Protein AF-A0A8S3JKX5-F1 (afdb_monomer_lite)

Radius of gyration: 21.01 Å; chains: 1; bounding box: 56×34×58 Å

Structure (mmCIF, N/CA/C/O backbone):
data_AF-A0A8S3JKX5-F1
#
_entry.id   AF-A0A8S3JKX5-F1
#
loop_
_atom_site.group_PDB
_atom_site.id
_atom_site.type_symbol
_atom_site.label_atom_id
_atom_site.label_alt_id
_atom_site.label_comp_id
_atom_site.label_asym_id
_atom_site.label_entity_id
_atom_site.label_seq_id
_atom_site.pdbx_PDB_ins_code
_atom_site.Cartn_x
_atom_site.Cartn_y
_atom_site.Cartn_z
_atom_site.occupancy
_atom_site.B_iso_or_equiv
_atom_site.auth_seq_id
_atom_site.auth_comp_id
_atom_site.auth_asym_id
_atom_site.auth_atom_id
_atom_site.pdbx_PDB_model_num
ATOM 1 N N . HIS A 1 1 ? 0.754 14.918 -1.006 1.00 37.03 1 HIS A N 1
ATOM 2 C CA . HIS A 1 1 ? -0.416 15.800 -0.758 1.00 37.03 1 HIS A CA 1
ATOM 3 C C . HIS A 1 1 ? -1.094 16.346 -2.018 1.00 37.03 1 HIS A C 1
ATOM 5 O O . HIS A 1 1 ? -2.309 16.231 -2.090 1.00 37.03 1 HIS A O 1
ATOM 11 N N . ARG A 1 2 ? -0.387 16.907 -3.019 1.00 37.69 2 ARG A N 1
ATOM 12 C CA . ARG A 1 2 ? -1.039 17.414 -4.254 1.00 37.69 2 ARG A CA 1
ATOM 13 C C . ARG A 1 2 ? -1.693 16.311 -5.107 1.00 37.69 2 ARG A C 1
ATOM 15 O O . ARG A 1 2 ? -2.721 16.553 -5.726 1.00 37.69 2 ARG A O 1
ATOM 22 N N . ASN A 1 3 ? -1.168 15.087 -5.035 1.00 49.09 3 ASN A N 1
ATOM 23 C CA . ASN A 1 3 ? -1.649 13.962 -5.842 1.00 49.09 3 ASN A CA 1
ATOM 24 C C . ASN A 1 3 ? -2.946 13.343 -5.279 1.00 49.09 3 ASN A C 1
ATOM 26 O O . ASN A 1 3 ? -3.828 13.020 -6.059 1.00 49.09 3 ASN A O 1
ATOM 30 N N . ALA A 1 4 ? -3.147 13.308 -3.950 1.00 45.12 4 ALA A N 1
ATOM 31 C CA . ALA A 1 4 ? -4.405 12.889 -3.290 1.00 45.12 4 ALA A CA 1
ATOM 32 C C . ALA A 1 4 ? -5.627 13.752 -3.674 1.00 45.12 4 ALA A C 1
ATOM 34 O O . ALA A 1 4 ? -6.747 13.254 -3.760 1.00 45.12 4 ALA A O 1
ATOM 35 N N . LEU A 1 5 ? -5.401 15.041 -3.945 1.00 41.78 5 LEU A N 1
ATOM 36 C CA . LEU A 1 5 ? -6.423 15.955 -4.463 1.00 41.78 5 LEU A CA 1
ATOM 37 C C . LEU A 1 5 ? -6.731 15.691 -5.944 1.00 41.78 5 LEU A C 1
ATOM 39 O O . LEU A 1 5 ? -7.897 15.723 -6.337 1.00 41.78 5 LEU A O 1
ATOM 43 N N . LEU A 1 6 ? -5.706 15.384 -6.748 1.00 52.09 6 LEU A N 1
ATOM 44 C CA . LEU A 1 6 ? -5.871 14.987 -8.149 1.00 52.09 6 LEU A CA 1
ATOM 45 C C . LEU A 1 6 ? -6.654 13.670 -8.257 1.00 52.09 6 LEU A C 1
ATOM 47 O O . LEU A 1 6 ? -7.572 13.584 -9.066 1.00 52.09 6 LEU A O 1
ATOM 51 N N . PHE A 1 7 ? -6.351 12.708 -7.381 1.00 52.75 7 PHE A N 1
ATOM 52 C CA . PHE A 1 7 ? -7.113 11.478 -7.188 1.00 52.75 7 PHE A CA 1
ATOM 53 C C . PHE A 1 7 ? -8.595 11.782 -6.964 1.00 52.75 7 PHE A C 1
ATOM 55 O O . PHE A 1 7 ? -9.420 11.419 -7.795 1.00 52.75 7 PHE A O 1
ATOM 62 N N . SER A 1 8 ? -8.948 12.523 -5.906 1.00 45.88 8 SER A N 1
ATOM 63 C CA . SER A 1 8 ? -10.359 12.837 -5.631 1.00 45.88 8 SER A CA 1
ATOM 64 C C . SER A 1 8 ? -11.049 13.594 -6.771 1.00 45.88 8 SER A C 1
ATOM 66 O O . SER A 1 8 ? -12.241 13.407 -6.989 1.00 45.88 8 SER A O 1
ATOM 68 N N . TYR A 1 9 ? -10.312 14.434 -7.504 1.00 47.56 9 TYR A N 1
ATOM 69 C CA . TYR A 1 9 ? -10.848 15.248 -8.594 1.00 47.56 9 TYR A CA 1
ATOM 70 C C . TYR A 1 9 ? -11.121 14.435 -9.867 1.00 47.56 9 TYR A C 1
ATOM 72 O O . TYR A 1 9 ? -12.201 14.550 -10.444 1.00 47.56 9 TYR A O 1
ATOM 80 N N . LEU A 1 10 ? -10.173 13.593 -10.295 1.00 52.59 10 LEU A N 1
ATOM 81 C CA . LEU A 1 10 ? -10.354 12.712 -11.452 1.00 52.59 10 LEU A CA 1
ATOM 82 C C . LEU A 1 10 ? -11.446 11.668 -11.181 1.00 52.59 10 LEU A C 1
ATOM 84 O O . LEU A 1 10 ? -12.287 11.430 -12.045 1.00 52.59 10 LEU A O 1
ATOM 88 N N . PHE A 1 11 ? -11.507 11.132 -9.957 1.00 52.38 11 PHE A N 1
ATOM 89 C CA . PHE A 1 11 ? -12.530 10.168 -9.538 1.00 52.38 11 PHE A CA 1
ATOM 90 C C . PHE A 1 11 ? -13.955 10.737 -9.480 1.00 52.38 11 PHE A C 1
ATOM 92 O O . PHE A 1 11 ? -14.909 9.974 -9.561 1.00 52.38 11 PHE A O 1
ATOM 99 N N . GLN A 1 12 ? -14.129 12.055 -9.345 1.00 52.53 12 GLN A N 1
ATOM 100 C CA . GLN A 1 12 ? -15.457 12.687 -9.354 1.00 52.53 12 GLN A CA 1
ATOM 101 C C . GLN A 1 12 ? -15.953 13.051 -10.759 1.00 52.53 12 GLN A C 1
ATOM 103 O O . GLN A 1 12 ? -17.133 13.367 -10.912 1.00 52.53 12 GLN A O 1
ATOM 108 N N . ARG A 1 13 ? -15.072 13.073 -11.770 1.00 53.31 13 ARG A N 1
ATOM 109 C CA . ARG A 1 13 ? -15.387 13.612 -13.105 1.00 53.31 13 ARG A CA 1
ATOM 110 C C . ARG A 1 13 ? -15.431 12.597 -14.244 1.00 53.31 13 ARG A C 1
ATOM 112 O O . ARG A 1 13 ? -15.967 12.954 -15.289 1.00 53.31 13 ARG A O 1
ATOM 119 N N . LEU A 1 14 ? -14.873 11.398 -14.084 1.00 54.75 14 LEU A N 1
ATOM 120 C CA . LEU A 1 14 ? -14.872 10.374 -15.137 1.00 54.75 14 LEU A CA 1
ATOM 121 C C . LEU A 1 14 ? -16.186 9.578 -15.152 1.00 54.75 14 LEU A C 1
ATOM 123 O O . LEU A 1 14 ? -16.813 9.384 -14.113 1.00 54.75 14 LEU A O 1
ATOM 127 N N . PHE A 1 15 ? -16.612 9.152 -16.343 1.00 54.75 15 PHE A N 1
ATOM 128 C CA . PHE A 1 15 ? -17.795 8.307 -16.521 1.00 54.75 15 PHE A CA 1
ATOM 129 C C . PHE A 1 15 ? -17.498 6.850 -16.136 1.00 54.75 15 PHE A C 1
ATOM 131 O O . PHE A 1 15 ? -16.379 6.385 -16.323 1.00 54.75 15 PHE A O 1
ATOM 138 N N . ASP A 1 16 ? -18.518 6.106 -15.694 1.00 52.75 16 ASP A N 1
ATOM 139 C CA . ASP A 1 16 ? -18.412 4.744 -15.130 1.00 52.75 16 ASP A CA 1
ATOM 140 C C . ASP A 1 16 ? -17.693 3.709 -16.022 1.00 52.75 16 ASP A C 1
ATOM 142 O O . ASP A 1 16 ? -17.193 2.701 -15.534 1.00 52.75 16 ASP A O 1
ATOM 146 N N . PHE A 1 17 ? -17.629 3.937 -17.338 1.00 54.84 17 PHE A N 1
ATOM 147 C CA . PHE A 1 17 ? -16.940 3.066 -18.303 1.00 54.84 17 PHE A CA 1
ATOM 148 C C . PHE A 1 17 ? -15.496 3.503 -18.618 1.00 54.84 17 PHE A C 1
ATOM 150 O O . PHE A 1 17 ? -14.743 2.741 -19.220 1.00 54.84 17 PHE A O 1
ATOM 157 N N . GLU A 1 18 ? -15.111 4.712 -18.208 1.00 57.69 18 GLU A N 1
ATOM 158 C CA . GLU A 1 18 ? -13.755 5.280 -18.279 1.00 57.69 18 GLU A CA 1
ATOM 159 C C . GLU A 1 18 ? -13.071 5.269 -16.903 1.00 57.69 18 GLU A C 1
ATOM 161 O O . GLU A 1 18 ? -11.995 5.847 -16.730 1.00 57.69 18 GLU A O 1
ATOM 166 N N . GLU A 1 19 ? -13.698 4.629 -15.909 1.00 56.97 19 GLU A N 1
ATOM 167 C CA . GLU A 1 19 ? -13.198 4.601 -14.544 1.00 56.97 19 GLU A CA 1
ATOM 168 C C . GLU A 1 19 ? -11.824 3.913 -14.486 1.00 56.97 19 GLU A C 1
ATOM 170 O O . GLU A 1 19 ? -11.674 2.746 -14.871 1.00 56.97 19 GLU A O 1
ATOM 175 N N . PRO A 1 20 ? -10.793 4.616 -13.991 1.00 57.12 20 PRO A N 1
ATOM 176 C CA . PRO A 1 20 ? -9.464 4.056 -13.870 1.00 57.12 20 PRO A CA 1
ATOM 177 C C . PRO A 1 20 ? -9.488 3.007 -12.753 1.00 57.12 20 PRO A C 1
ATOM 179 O O . PRO A 1 20 ? -9.562 3.349 -11.577 1.00 57.12 20 PRO A O 1
ATOM 182 N N . GLY A 1 21 ? -9.474 1.723 -13.125 1.00 68.31 21 GLY A N 1
ATOM 183 C CA . GLY A 1 21 ? -9.511 0.594 -12.189 1.00 68.31 21 GLY A CA 1
ATOM 184 C C . GLY A 1 21 ? -8.265 0.478 -11.294 1.00 68.31 21 GLY A C 1
ATOM 185 O O . GLY A 1 21 ? -7.463 1.402 -11.168 1.00 68.31 21 GLY A O 1
ATOM 186 N N . LEU A 1 22 ? -8.048 -0.701 -10.689 1.00 72.44 22 LEU A N 1
ATOM 187 C CA . LEU A 1 22 ? -6.926 -0.949 -9.756 1.00 72.44 22 LEU A CA 1
ATOM 188 C C . LEU A 1 22 ? -5.544 -0.603 -10.346 1.00 72.44 22 LEU A C 1
ATOM 190 O O . LEU A 1 22 ? -4.643 -0.214 -9.607 1.00 72.44 22 LEU A O 1
ATOM 194 N N . THR A 1 23 ? -5.397 -0.661 -11.672 1.00 78.25 23 THR A N 1
ATOM 195 C CA . THR A 1 23 ? -4.198 -0.242 -12.415 1.00 78.25 23 THR A CA 1
ATOM 196 C C . THR A 1 23 ? -3.765 1.191 -12.112 1.00 78.25 23 THR A C 1
ATOM 198 O O . THR A 1 23 ? -2.583 1.504 -12.180 1.00 78.25 23 THR A O 1
ATOM 201 N N . TYR A 1 24 ? -4.684 2.080 -11.748 1.00 75.62 24 TYR A N 1
ATOM 202 C CA . TYR A 1 24 ? -4.339 3.466 -11.454 1.00 75.62 24 TYR A CA 1
ATOM 203 C C . TYR A 1 24 ? -3.626 3.642 -10.114 1.00 75.62 24 TYR A C 1
ATOM 205 O O . TYR A 1 24 ? -2.765 4.508 -9.985 1.00 75.62 24 TYR A O 1
ATOM 213 N N . ILE A 1 25 ? -3.933 2.780 -9.138 1.00 78.44 25 ILE A N 1
ATOM 214 C CA . ILE A 1 25 ? -3.189 2.716 -7.875 1.00 78.44 25 ILE A CA 1
ATOM 215 C C . ILE A 1 25 ? -1.732 2.335 -8.167 1.00 78.44 25 ILE A C 1
ATOM 217 O O . ILE A 1 25 ? -0.827 2.900 -7.562 1.00 78.44 25 ILE A O 1
ATOM 221 N N . LEU A 1 26 ? -1.519 1.446 -9.145 1.00 80.69 26 LEU A N 1
ATOM 222 C CA . LEU A 1 26 ? -0.185 1.037 -9.576 1.00 80.69 26 LEU A CA 1
ATOM 223 C C . LEU A 1 26 ? 0.561 2.182 -10.291 1.00 80.69 26 LEU A C 1
ATOM 225 O O . LEU A 1 26 ? 1.584 2.693 -9.835 1.00 80.69 26 LEU A O 1
ATOM 229 N N . LEU A 1 27 ? -0.048 2.718 -11.355 1.00 82.25 27 LEU A N 1
ATOM 230 C CA . LEU A 1 27 ? 0.512 3.833 -12.128 1.00 82.25 27 LEU A CA 1
ATOM 231 C C . LEU A 1 27 ? 0.838 5.060 -11.268 1.00 82.25 27 LEU A C 1
ATOM 233 O O . LEU A 1 27 ? 1.763 5.805 -11.586 1.00 82.25 27 LEU A O 1
ATOM 237 N N . HIS A 1 28 ? 0.107 5.275 -10.177 1.00 79.94 28 HIS A N 1
ATOM 238 C CA . HIS A 1 28 ? 0.428 6.327 -9.228 1.00 79.94 28 HIS A CA 1
ATOM 239 C C . HIS A 1 28 ? 1.762 6.119 -8.510 1.00 79.94 28 HIS A C 1
ATOM 241 O O . HIS A 1 28 ? 2.551 7.063 -8.441 1.00 79.94 28 HIS A O 1
ATOM 247 N N . ASN A 1 29 ? 2.026 4.923 -7.979 1.00 85.06 29 ASN A N 1
ATOM 248 C CA . ASN A 1 29 ? 3.285 4.661 -7.283 1.00 85.06 29 ASN A CA 1
ATOM 249 C C . ASN A 1 29 ? 4.469 4.892 -8.234 1.00 85.06 29 ASN A C 1
ATOM 251 O O . ASN A 1 29 ? 5.463 5.520 -7.862 1.00 85.06 29 ASN A O 1
ATOM 255 N N . ALA A 1 30 ? 4.324 4.463 -9.493 1.00 83.81 30 ALA A N 1
ATOM 256 C CA . ALA A 1 30 ? 5.290 4.740 -10.548 1.00 83.81 30 ALA A CA 1
ATOM 257 C C . ALA A 1 30 ? 5.410 6.247 -10.852 1.00 83.81 30 ALA A C 1
ATOM 259 O O . ALA A 1 30 ? 6.520 6.772 -10.971 1.00 83.81 30 ALA A O 1
ATOM 260 N N . ALA A 1 31 ? 4.295 6.978 -10.932 1.00 82.56 31 ALA A N 1
ATOM 261 C CA . ALA A 1 31 ? 4.294 8.421 -11.176 1.00 82.56 31 ALA A CA 1
ATOM 262 C C . ALA A 1 31 ? 5.017 9.208 -10.066 1.00 82.56 31 ALA A C 1
ATOM 264 O O . ALA A 1 31 ? 5.791 10.120 -10.355 1.00 82.56 31 ALA A O 1
ATOM 265 N N . ASP A 1 32 ? 4.833 8.832 -8.802 1.00 78.88 32 ASP A N 1
ATOM 266 C CA . ASP A 1 32 ? 5.514 9.474 -7.673 1.00 78.88 32 ASP A CA 1
ATOM 267 C C . ASP A 1 32 ? 7.034 9.275 -7.735 1.00 78.88 32 ASP A C 1
ATOM 269 O O . ASP A 1 32 ? 7.812 10.211 -7.520 1.00 78.88 32 ASP A O 1
ATOM 273 N N . ILE A 1 33 ? 7.470 8.068 -8.093 1.00 82.25 33 ILE A N 1
ATOM 274 C CA . ILE A 1 33 ? 8.890 7.766 -8.253 1.00 82.25 33 ILE A CA 1
ATOM 275 C C . ILE A 1 33 ? 9.451 8.493 -9.477 1.00 82.25 33 ILE A C 1
ATOM 277 O O . ILE A 1 33 ? 10.511 9.105 -9.387 1.00 82.25 33 ILE A O 1
ATOM 281 N N . THR A 1 34 ? 8.768 8.501 -10.619 1.00 80.75 34 THR A N 1
ATOM 282 C CA . THR A 1 34 ? 9.260 9.224 -11.811 1.00 80.75 34 THR A CA 1
ATOM 283 C C . THR A 1 34 ? 9.344 10.736 -11.588 1.00 80.75 34 THR A C 1
ATOM 285 O O . THR A 1 34 ? 10.332 11.355 -11.985 1.00 80.75 34 THR A O 1
ATOM 288 N N . GLY A 1 35 ? 8.370 11.329 -10.889 1.00 78.50 35 GLY A N 1
ATOM 289 C CA . GLY A 1 35 ? 8.337 12.763 -10.598 1.00 78.50 35 GLY A CA 1
ATOM 290 C C . GLY A 1 35 ? 9.458 13.235 -9.663 1.00 78.50 35 GLY A C 1
ATOM 291 O O . GLY A 1 35 ? 9.850 14.400 -9.707 1.00 78.50 35 GLY A O 1
ATOM 292 N N . GLY A 1 36 ? 10.010 12.335 -8.843 1.00 73.06 36 GLY A N 1
ATOM 293 C CA . GLY A 1 36 ? 11.058 12.623 -7.864 1.00 73.06 36 GLY A CA 1
ATOM 294 C C . GLY A 1 36 ? 12.395 11.939 -8.155 1.00 73.06 36 GLY A C 1
ATOM 295 O O . GLY A 1 36 ? 12.951 11.334 -7.232 1.00 73.06 36 GLY A O 1
ATOM 296 N N . ARG A 1 37 ? 12.923 12.015 -9.395 1.00 68.50 37 ARG A N 1
ATOM 297 C CA . ARG A 1 37 ? 14.112 11.247 -9.862 1.00 68.50 37 ARG A CA 1
ATOM 298 C C . ARG A 1 37 ? 15.315 11.249 -8.907 1.00 68.50 37 ARG A C 1
ATOM 300 O O . ARG A 1 37 ? 15.973 10.230 -8.755 1.00 68.50 37 ARG A O 1
ATOM 307 N N . SER A 1 38 ? 15.580 12.362 -8.226 1.00 71.25 38 SER A N 1
ATOM 308 C CA . SER A 1 38 ? 16.722 12.499 -7.305 1.00 71.25 38 SER A CA 1
ATOM 309 C C . SER A 1 38 ? 16.370 12.343 -5.819 1.00 71.25 38 SER A C 1
ATOM 311 O O . SER A 1 38 ? 17.272 12.346 -4.987 1.00 71.25 38 SER A O 1
ATOM 313 N N . MET A 1 39 ? 15.085 12.277 -5.461 1.00 70.94 39 MET A N 1
ATOM 314 C CA . MET A 1 39 ? 14.633 12.486 -4.074 1.00 70.94 39 MET A CA 1
ATOM 315 C C . MET A 1 39 ? 13.821 11.317 -3.511 1.00 70.94 39 MET A C 1
ATOM 317 O O . MET A 1 39 ? 13.801 11.118 -2.302 1.00 70.94 39 MET A O 1
ATOM 321 N N . ILE A 1 40 ? 13.139 10.555 -4.369 1.00 71.62 40 ILE A N 1
ATOM 322 C CA . ILE A 1 40 ? 12.168 9.535 -3.956 1.00 71.62 40 ILE A CA 1
ATOM 323 C C . ILE A 1 40 ? 12.513 8.221 -4.644 1.00 71.62 40 ILE A C 1
ATOM 325 O O . ILE A 1 40 ? 12.346 8.120 -5.850 1.00 71.62 40 ILE A O 1
ATOM 329 N N . ASN A 1 41 ? 12.983 7.220 -3.898 1.00 79.75 41 ASN A N 1
ATOM 330 C CA . ASN A 1 41 ? 13.334 5.902 -4.451 1.00 79.75 41 ASN A CA 1
ATOM 331 C C . ASN A 1 41 ? 12.210 4.863 -4.338 1.00 79.75 41 ASN A C 1
ATOM 333 O O . ASN A 1 41 ? 12.328 3.788 -4.918 1.00 79.75 41 ASN A O 1
ATOM 337 N N . GLY A 1 42 ? 11.132 5.172 -3.618 1.00 85.88 42 GLY A N 1
ATOM 338 C CA . GLY A 1 42 ? 9.989 4.282 -3.478 1.00 85.88 42 GLY A CA 1
ATOM 339 C C . GLY A 1 42 ? 8.720 5.035 -3.107 1.00 85.88 42 GLY A C 1
ATOM 340 O O . GLY A 1 42 ? 8.778 6.101 -2.493 1.00 85.88 42 GLY A O 1
ATOM 341 N N . SER A 1 43 ? 7.589 4.466 -3.501 1.00 86.88 43 SER A N 1
ATOM 342 C CA . SER A 1 43 ? 6.247 4.937 -3.169 1.00 86.88 43 SER A CA 1
ATOM 343 C C . SER A 1 43 ? 5.345 3.729 -2.936 1.00 86.88 43 SER A C 1
ATOM 345 O O . SER A 1 43 ? 5.616 2.642 -3.439 1.00 86.88 43 SER A O 1
ATOM 347 N N . GLY A 1 44 ? 4.291 3.887 -2.149 1.00 87.62 44 GLY A N 1
ATOM 348 C CA . GLY A 1 44 ? 3.337 2.813 -1.921 1.00 87.62 44 GLY A CA 1
ATOM 349 C C . GLY A 1 44 ? 2.049 3.318 -1.304 1.00 87.62 44 GLY A C 1
ATOM 350 O O . GLY A 1 44 ? 2.043 4.286 -0.538 1.00 87.62 44 GLY A O 1
ATOM 351 N N . ILE A 1 45 ? 0.962 2.627 -1.627 1.00 84.62 45 ILE A N 1
ATOM 352 C CA . ILE A 1 45 ? -0.365 2.884 -1.082 1.00 84.62 45 ILE A CA 1
ATOM 353 C C . ILE A 1 45 ? -0.755 1.702 -0.206 1.00 84.62 45 ILE A C 1
ATOM 355 O O . ILE A 1 45 ? -0.734 0.550 -0.631 1.00 84.62 45 ILE A O 1
ATOM 359 N N . TYR A 1 46 ? -1.163 2.015 1.021 1.00 84.19 46 TYR A N 1
ATOM 360 C CA . TYR A 1 46 ? -1.642 1.039 1.988 1.00 84.19 46 TYR A CA 1
ATOM 361 C C . TYR A 1 46 ? -2.983 1.488 2.552 1.00 84.19 46 TYR A C 1
ATOM 363 O O . TYR A 1 46 ? -3.231 2.682 2.740 1.00 84.19 46 TYR A O 1
ATOM 371 N N . PHE A 1 47 ? -3.836 0.514 2.838 1.00 82.06 47 PHE A N 1
ATOM 372 C CA . PHE A 1 47 ? -5.202 0.726 3.289 1.00 82.06 47 PHE A CA 1
ATOM 373 C C . PHE A 1 47 ? -5.384 0.171 4.694 1.00 82.06 47 PHE A C 1
ATOM 375 O O . PHE A 1 47 ? -4.957 -0.936 4.984 1.00 82.06 47 PHE A O 1
ATOM 382 N N . ASP A 1 48 ? -6.070 0.912 5.553 1.00 79.38 48 ASP A N 1
ATOM 383 C CA . ASP A 1 48 ? -6.480 0.411 6.860 1.00 79.38 48 ASP A CA 1
ATOM 384 C C . ASP A 1 48 ? -7.437 -0.783 6.689 1.00 79.38 48 ASP A C 1
ATOM 386 O O . ASP A 1 48 ? -8.332 -0.767 5.844 1.00 79.38 48 ASP A O 1
ATOM 390 N N . GLN A 1 49 ? -7.249 -1.840 7.471 1.00 75.56 49 GLN A N 1
ATOM 391 C CA . GLN A 1 49 ? -8.025 -3.075 7.322 1.00 75.56 49 GLN A CA 1
ATOM 392 C C . GLN A 1 49 ? -9.345 -3.034 8.082 1.00 75.56 49 GLN A C 1
ATOM 394 O O . GLN A 1 49 ? -10.284 -3.734 7.706 1.00 75.56 49 GLN A O 1
ATOM 399 N N . ASP A 1 50 ? -9.446 -2.156 9.079 1.00 73.00 50 ASP A N 1
ATOM 400 C CA . ASP A 1 50 ? -10.640 -2.002 9.910 1.00 73.00 50 ASP A CA 1
ATOM 401 C C . ASP A 1 50 ? -11.609 -0.946 9.352 1.00 73.00 50 ASP A C 1
ATOM 403 O O . ASP A 1 50 ? -12.614 -0.600 9.980 1.00 73.00 50 ASP A O 1
ATOM 407 N N . LYS A 1 51 ? -11.321 -0.421 8.154 1.00 73.38 51 LYS A N 1
ATOM 408 C CA . LYS A 1 51 ? -12.125 0.602 7.484 1.00 73.38 51 LYS A CA 1
ATOM 409 C C . LYS A 1 51 ? -12.606 0.136 6.125 1.00 73.38 51 LYS A C 1
ATOM 411 O O . LYS A 1 51 ? -11.943 -0.606 5.406 1.00 73.38 51 LYS A O 1
ATOM 416 N N . TYR A 1 52 ? -13.774 0.646 5.757 1.00 71.56 52 TYR A N 1
ATOM 417 C CA . TYR A 1 52 ? -14.318 0.468 4.425 1.00 71.56 52 TYR A CA 1
ATOM 418 C C . TYR A 1 52 ? -14.009 1.689 3.580 1.00 71.56 52 TYR A C 1
ATOM 420 O O . TYR A 1 52 ? -14.317 2.821 3.959 1.00 71.56 52 TYR A O 1
ATOM 428 N N . TYR A 1 53 ? -13.407 1.436 2.426 1.00 71.38 53 TYR A N 1
ATOM 429 C CA . TYR A 1 53 ? -13.134 2.463 1.443 1.00 71.38 53 TYR A CA 1
ATOM 430 C C . TYR A 1 53 ? -14.259 2.457 0.418 1.00 71.38 53 TYR A C 1
ATOM 432 O O . TYR A 1 53 ? -14.568 1.394 -0.119 1.00 71.38 53 TYR A O 1
ATOM 440 N N . PRO A 1 54 ? -14.895 3.606 0.147 1.00 61.38 54 PRO A N 1
ATOM 441 C CA . PRO A 1 54 ? -15.779 3.711 -0.996 1.00 61.38 54 PRO A CA 1
ATOM 442 C C . PRO A 1 54 ? -14.934 3.530 -2.260 1.00 61.38 54 PRO A C 1
ATOM 444 O O . PRO A 1 54 ? -14.047 4.328 -2.555 1.00 61.38 54 PRO A O 1
ATOM 447 N N . HIS A 1 55 ? -15.175 2.443 -2.976 1.00 63.88 55 HIS A N 1
ATOM 448 C CA . HIS A 1 55 ? -14.600 2.163 -4.290 1.00 63.88 55 HIS A CA 1
ATOM 449 C C . HIS A 1 55 ? -15.550 2.635 -5.388 1.00 63.88 55 HIS A C 1
ATOM 451 O O . HIS A 1 55 ? -16.750 2.800 -5.184 1.00 63.88 55 HIS A O 1
ATOM 457 N N . TRP A 1 56 ? -14.983 2.790 -6.576 1.00 62.31 56 TRP A N 1
ATOM 458 C CA . TRP A 1 56 ? -15.636 3.196 -7.823 1.00 62.31 56 TRP A CA 1
ATOM 459 C C . TRP A 1 56 ? -16.807 2.287 -8.259 1.00 62.31 56 TRP A C 1
ATOM 461 O O . TRP A 1 56 ? -17.714 2.729 -8.951 1.00 62.31 56 TRP A O 1
ATOM 471 N N . TYR A 1 57 ? -16.891 1.040 -7.774 1.00 59.28 57 TYR A N 1
ATOM 472 C CA . TYR A 1 57 ? -18.032 0.166 -8.074 1.00 59.28 57 TYR A CA 1
ATOM 473 C C . TYR A 1 57 ? -19.285 0.564 -7.278 1.00 59.28 57 TYR A C 1
ATOM 475 O O . TYR A 1 57 ? -19.471 0.143 -6.135 1.00 59.28 57 TYR A O 1
ATOM 483 N N . LYS A 1 58 ? -20.189 1.311 -7.920 1.00 60.12 58 LYS A N 1
ATOM 484 C CA . LYS A 1 58 ? -21.428 1.855 -7.323 1.00 60.12 58 LYS A CA 1
ATOM 485 C C . LYS A 1 58 ? -22.419 0.812 -6.785 1.00 60.12 58 LYS A C 1
ATOM 487 O O . LYS A 1 58 ? -23.285 1.155 -5.986 1.00 60.12 58 LYS A O 1
ATOM 492 N N . ASN A 1 59 ? -22.285 -0.453 -7.187 1.00 65.88 59 ASN A N 1
ATOM 493 C CA . ASN A 1 59 ? -23.291 -1.495 -6.941 1.00 65.88 59 ASN A CA 1
ATOM 494 C C . ASN A 1 59 ? -22.866 -2.588 -5.950 1.00 65.88 59 ASN A C 1
ATOM 496 O O . ASN A 1 59 ? -23.606 -3.552 -5.759 1.00 65.88 59 ASN A O 1
ATOM 500 N N . PHE A 1 60 ? -21.691 -2.490 -5.322 1.00 67.00 60 PHE A N 1
ATOM 501 C CA . PHE A 1 60 ? -21.257 -3.506 -4.360 1.00 67.00 60 PHE A CA 1
ATOM 502 C C . PHE A 1 60 ? -20.396 -2.920 -3.246 1.00 67.00 60 PHE A C 1
ATOM 504 O O . PHE A 1 60 ? -19.782 -1.874 -3.409 1.00 67.00 60 PHE A O 1
ATOM 511 N N . PHE A 1 61 ? -20.341 -3.602 -2.102 1.00 67.56 61 PHE A N 1
ATOM 512 C CA . PHE A 1 61 ? -19.484 -3.230 -0.981 1.00 67.56 61 PHE A CA 1
ATOM 513 C C . PHE A 1 61 ? -18.216 -4.093 -0.977 1.00 67.56 61 PHE A C 1
ATOM 515 O O . PHE A 1 61 ? -18.227 -5.246 -0.543 1.00 67.56 61 PHE A O 1
ATOM 522 N N . ASN A 1 62 ? -17.126 -3.543 -1.505 1.00 68.88 62 ASN A N 1
ATOM 523 C CA . ASN A 1 62 ? -15.824 -4.183 -1.572 1.00 68.88 62 ASN A CA 1
ATOM 524 C C . ASN A 1 62 ? -15.160 -4.299 -0.203 1.00 68.88 62 ASN A C 1
ATOM 526 O O . ASN A 1 62 ? -14.954 -3.315 0.502 1.00 68.88 62 ASN A O 1
ATOM 530 N N . LYS A 1 63 ? -14.769 -5.528 0.126 1.00 75.56 63 LYS A N 1
ATOM 531 C CA . LYS A 1 63 ? -13.957 -5.859 1.300 1.00 75.56 63 LYS A CA 1
ATOM 532 C C . LYS A 1 63 ? -12.515 -6.211 0.936 1.00 75.56 63 LYS A C 1
ATOM 534 O O . LYS A 1 63 ? -11.713 -6.449 1.825 1.00 75.56 63 LYS A O 1
ATOM 539 N N . THR A 1 64 ? -12.197 -6.301 -0.355 1.00 78.88 64 THR A N 1
ATOM 540 C CA . THR A 1 64 ? -10.892 -6.758 -0.837 1.00 78.88 64 THR A CA 1
ATOM 541 C C . THR A 1 64 ? -9.933 -5.616 -1.109 1.00 78.88 64 THR A C 1
ATOM 543 O O . THR A 1 64 ? -8.734 -5.850 -1.084 1.00 78.88 64 THR A O 1
ATOM 546 N N . ILE A 1 65 ? -10.414 -4.381 -1.311 1.00 80.38 65 ILE A N 1
ATOM 547 C CA . ILE A 1 65 ? -9.537 -3.239 -1.612 1.00 80.38 65 ILE A CA 1
ATOM 548 C C . ILE A 1 65 ? -8.503 -2.991 -0.504 1.00 80.38 65 ILE A C 1
ATOM 550 O O . ILE A 1 65 ? -7.354 -2.691 -0.803 1.00 80.38 65 ILE A O 1
ATOM 554 N N . SER A 1 66 ? -8.872 -3.221 0.761 1.00 82.94 66 SER A N 1
ATOM 555 C CA . SER A 1 66 ? -7.961 -3.095 1.903 1.00 82.94 66 SER A CA 1
ATOM 556 C C . SER A 1 66 ? -6.943 -4.234 2.032 1.00 82.94 66 SER A C 1
ATOM 558 O O . SER A 1 66 ? -6.062 -4.188 2.888 1.00 82.94 66 SER A O 1
ATOM 560 N N . LEU A 1 67 ? -7.041 -5.272 1.198 1.00 85.56 67 LEU A N 1
ATOM 561 C CA . LEU A 1 67 ? -6.083 -6.377 1.172 1.00 85.56 67 LEU A CA 1
ATOM 562 C C . LEU A 1 67 ? -4.896 -6.093 0.246 1.00 85.56 67 LEU A C 1
ATOM 564 O O . LEU A 1 67 ? -3.828 -6.676 0.449 1.00 85.56 67 LEU A O 1
ATOM 568 N N . PHE A 1 68 ? -5.069 -5.180 -0.712 1.00 85.56 68 PHE A N 1
ATOM 569 C CA . PHE A 1 68 ? -4.014 -4.720 -1.610 1.00 85.56 68 PHE A CA 1
ATOM 570 C C . PHE A 1 68 ? -3.001 -3.860 -0.847 1.00 85.56 68 PHE A C 1
ATOM 572 O O . PHE A 1 68 ? -3.358 -3.063 0.021 1.00 85.56 68 PHE A O 1
ATOM 579 N N . GLY A 1 69 ? -1.728 -4.011 -1.192 1.00 87.19 69 GLY A N 1
ATOM 580 C CA . GLY A 1 69 ? -0.638 -3.163 -0.722 1.00 87.19 69 GLY A CA 1
ATOM 581 C C . GLY A 1 69 ? 0.390 -2.983 -1.830 1.00 87.19 69 GLY A C 1
ATOM 582 O O . GLY A 1 69 ? 1.486 -3.547 -1.721 1.00 87.19 69 GLY A O 1
ATOM 583 N N . PRO A 1 70 ? 0.027 -2.266 -2.910 1.00 88.81 70 PRO A N 1
ATOM 584 C CA . PRO A 1 70 ? 0.931 -1.992 -4.004 1.00 88.81 70 PRO A CA 1
ATOM 585 C C . PRO A 1 70 ? 2.000 -0.998 -3.575 1.00 88.81 70 PRO A C 1
ATOM 587 O O . PRO A 1 70 ? 1.720 0.049 -2.982 1.00 88.81 70 PRO A O 1
ATOM 590 N N . TYR A 1 71 ? 3.231 -1.333 -3.914 1.00 88.50 71 TYR A N 1
ATOM 591 C CA . TYR A 1 71 ? 4.386 -0.493 -3.706 1.00 88.50 71 TYR A CA 1
ATOM 592 C C . TYR A 1 71 ? 5.284 -0.572 -4.932 1.00 88.50 71 TYR A C 1
ATOM 594 O O . TYR A 1 71 ? 5.396 -1.606 -5.589 1.00 88.50 71 TYR A O 1
ATOM 602 N N . ALA A 1 72 ? 5.943 0.536 -5.224 1.00 89.31 72 ALA A N 1
ATOM 603 C CA . ALA A 1 72 ? 6.941 0.621 -6.26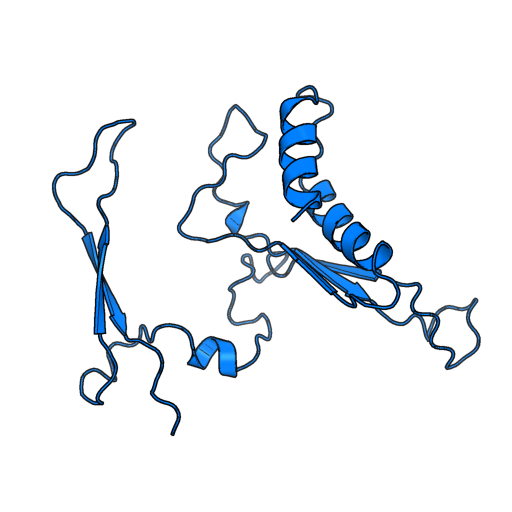2 1.00 89.31 72 ALA A CA 1
ATOM 604 C C . ALA A 1 72 ? 8.266 1.095 -5.670 1.00 89.31 72 ALA A C 1
ATOM 606 O O . ALA A 1 72 ? 8.319 1.844 -4.688 1.00 89.31 72 ALA A O 1
ATOM 607 N N . TRP A 1 73 ? 9.350 0.656 -6.287 1.00 88.50 73 TRP A N 1
ATOM 608 C CA . TRP A 1 73 ? 10.703 1.051 -5.943 1.00 88.50 73 TRP A CA 1
ATOM 609 C C . TRP A 1 73 ? 11.552 1.137 -7.207 1.00 88.50 73 TRP A C 1
ATOM 611 O O . TRP A 1 73 ? 11.263 0.492 -8.216 1.00 88.50 73 TRP A O 1
ATOM 621 N N . ARG A 1 74 ? 12.593 1.969 -7.180 1.00 85.12 74 ARG A N 1
ATOM 622 C CA . ARG A 1 74 ? 13.549 2.004 -8.288 1.00 85.12 74 ARG A CA 1
ATOM 623 C C . ARG A 1 74 ? 14.438 0.783 -8.243 1.00 85.12 74 ARG A C 1
ATOM 625 O O . ARG A 1 74 ? 15.229 0.636 -7.313 1.00 85.12 74 ARG A O 1
ATOM 632 N N . ALA A 1 75 ? 14.302 -0.045 -9.262 1.00 83.19 75 ALA A N 1
ATOM 633 C CA . ALA A 1 75 ? 15.180 -1.169 -9.479 1.00 83.19 75 ALA A CA 1
ATOM 634 C C . ALA A 1 75 ? 16.308 -0.763 -10.424 1.00 83.19 75 ALA A C 1
ATOM 636 O O . ALA A 1 75 ? 16.185 0.168 -11.223 1.00 83.19 75 ALA A O 1
ATOM 637 N N . ASP A 1 76 ? 17.415 -1.480 -10.308 1.00 78.25 76 ASP A N 1
ATOM 638 C CA . ASP A 1 76 ? 18.531 -1.340 -11.229 1.00 78.25 76 ASP A CA 1
ATOM 639 C C . ASP A 1 76 ? 18.425 -2.390 -12.338 1.00 78.25 76 ASP A C 1
ATOM 641 O O . ASP A 1 76 ? 18.010 -3.527 -12.100 1.00 78.25 76 ASP A O 1
ATOM 645 N N . ASP A 1 77 ? 18.816 -2.015 -13.547 1.00 74.06 77 ASP A N 1
ATOM 646 C CA . ASP A 1 77 ? 18.723 -2.803 -14.774 1.00 74.06 77 ASP A CA 1
ATOM 647 C C . ASP A 1 77 ? 20.097 -3.290 -15.253 1.00 74.06 77 ASP A C 1
ATOM 649 O O . ASP A 1 77 ? 20.378 -3.381 -16.448 1.00 74.06 77 ASP A O 1
ATOM 653 N N . PHE A 1 78 ? 20.941 -3.701 -14.301 1.00 66.38 78 PHE A N 1
ATOM 654 C CA . PHE A 1 78 ? 22.293 -4.224 -14.543 1.00 66.38 78 PHE A CA 1
ATOM 655 C C . PHE A 1 78 ? 22.386 -5.387 -15.547 1.00 66.38 78 PHE A C 1
ATOM 657 O O . PHE A 1 78 ? 23.473 -5.668 -16.055 1.00 66.38 78 PHE A O 1
ATOM 664 N N . TYR A 1 79 ? 21.285 -6.109 -15.773 1.00 65.81 79 TYR A N 1
ATOM 665 C CA . TYR A 1 79 ? 21.220 -7.280 -16.651 1.00 65.81 79 TYR A CA 1
ATOM 666 C C . TYR A 1 79 ? 20.553 -6.999 -18.006 1.00 65.81 79 TYR A C 1
ATOM 668 O O . TYR A 1 79 ? 20.376 -7.941 -18.780 1.00 65.81 79 TYR A O 1
ATOM 676 N N . ASP A 1 80 ? 20.187 -5.750 -18.311 1.00 73.50 80 ASP A N 1
ATOM 677 C CA . ASP A 1 80 ? 19.649 -5.409 -19.629 1.00 73.50 80 ASP A CA 1
ATOM 678 C C . ASP A 1 80 ? 20.757 -5.436 -20.699 1.00 73.50 80 ASP A C 1
ATOM 680 O O . ASP A 1 80 ? 21.871 -4.953 -20.492 1.00 73.50 80 ASP A O 1
ATOM 684 N N . ALA A 1 81 ? 20.452 -6.011 -21.864 1.00 70.00 81 ALA A N 1
ATOM 685 C CA . ALA A 1 81 ? 21.379 -6.180 -22.981 1.00 70.00 81 ALA A CA 1
ATOM 686 C C . ALA A 1 81 ? 21.818 -4.845 -23.608 1.00 70.00 81 ALA A C 1
ATOM 688 O O . ALA A 1 81 ? 22.832 -4.805 -24.309 1.00 70.00 81 ALA A O 1
ATOM 689 N N . PHE A 1 82 ? 21.061 -3.770 -23.370 1.00 71.88 82 PHE A N 1
ATOM 690 C CA . PHE A 1 82 ? 21.349 -2.430 -23.883 1.00 71.88 82 PHE A CA 1
ATOM 691 C C . PHE A 1 82 ? 22.202 -1.575 -22.940 1.00 71.88 82 PHE A C 1
ATOM 693 O O . PHE A 1 82 ? 22.770 -0.580 -23.392 1.00 71.88 82 PHE A O 1
ATOM 700 N N . ASN A 1 83 ? 22.335 -1.967 -21.670 1.00 68.44 83 ASN A N 1
ATOM 701 C CA . ASN A 1 83 ? 23.131 -1.227 -20.700 1.00 68.44 83 ASN A CA 1
ATOM 702 C C . ASN A 1 83 ? 24.580 -1.704 -20.679 1.00 68.44 83 ASN A C 1
ATOM 704 O O . ASN A 1 83 ? 24.897 -2.883 -20.870 1.00 68.44 83 ASN A O 1
ATOM 708 N N . TRP A 1 84 ? 25.495 -0.774 -20.415 1.00 65.25 84 TRP A N 1
ATOM 709 C CA . TRP A 1 84 ? 26.868 -1.146 -20.118 1.00 65.25 84 TRP A CA 1
ATOM 710 C C . TRP A 1 84 ? 26.917 -1.898 -18.788 1.00 65.25 84 TRP A C 1
ATOM 712 O O . TRP A 1 84 ? 26.265 -1.532 -17.809 1.00 65.25 84 TRP A O 1
ATOM 722 N N . LYS A 1 85 ? 27.698 -2.985 -18.751 1.00 61.97 85 LYS A N 1
ATOM 723 C CA . LYS A 1 85 ? 27.837 -3.804 -17.542 1.00 61.97 85 LYS A CA 1
ATOM 724 C C . LYS A 1 85 ? 28.265 -2.923 -16.368 1.00 61.97 85 LYS A C 1
ATOM 726 O O . LYS A 1 85 ? 29.295 -2.259 -16.451 1.00 61.97 85 LYS A O 1
ATOM 731 N N . HIS A 1 86 ? 27.517 -3.011 -15.269 1.00 62.81 86 HIS A N 1
ATOM 732 C CA . HIS A 1 86 ? 27.751 -2.289 -14.010 1.00 62.81 86 HIS A CA 1
ATOM 733 C C . HIS A 1 86 ? 27.462 -0.778 -14.032 1.00 62.81 86 HIS A C 1
ATOM 735 O O . HIS A 1 86 ? 27.879 -0.073 -13.111 1.00 62.81 86 HIS A O 1
ATOM 741 N N . GLU A 1 87 ? 26.731 -0.274 -15.027 1.00 69.00 87 GLU A N 1
ATOM 742 C CA . GLU A 1 87 ? 26.208 1.091 -14.994 1.00 69.00 87 GLU A CA 1
ATOM 743 C C . GLU A 1 87 ? 24.862 1.146 -14.260 1.00 69.00 87 GLU A C 1
ATOM 745 O O . GLU A 1 87 ? 23.966 0.351 -14.522 1.00 69.00 87 GLU A O 1
ATOM 750 N N . TRP A 1 88 ? 24.741 2.091 -13.327 1.00 60.72 88 TRP A N 1
ATOM 751 C CA . TRP A 1 88 ? 23.546 2.344 -12.524 1.00 60.72 88 TRP A CA 1
ATOM 752 C C . TRP A 1 88 ? 22.686 3.383 -13.243 1.00 60.72 88 TRP A C 1
ATOM 754 O O . TRP A 1 88 ? 22.882 4.591 -13.094 1.00 60.72 88 TRP A O 1
ATOM 764 N N . THR A 1 89 ? 21.740 2.932 -14.065 1.00 68.81 89 THR A N 1
ATOM 765 C CA . THR A 1 89 ? 20.959 3.851 -14.912 1.00 68.81 89 THR A CA 1
ATOM 766 C C . THR A 1 89 ? 19.766 4.464 -14.170 1.00 68.81 89 THR A C 1
ATOM 768 O O . THR A 1 89 ? 19.301 5.568 -14.500 1.00 68.81 89 THR A O 1
ATOM 771 N N . ASN A 1 90 ? 19.285 3.773 -13.128 1.00 73.38 90 ASN A N 1
ATOM 772 C CA . ASN A 1 90 ? 18.132 4.169 -12.321 1.00 73.38 90 ASN A CA 1
ATOM 773 C C . ASN A 1 90 ? 16.881 4.466 -13.181 1.00 73.38 90 ASN A C 1
ATOM 775 O O . ASN A 1 90 ? 16.112 5.386 -12.880 1.00 73.38 90 ASN A O 1
ATOM 779 N N . GLN A 1 91 ? 16.738 3.759 -14.310 1.00 77.69 91 GLN A N 1
ATOM 780 C CA . GLN A 1 91 ? 15.648 3.941 -15.279 1.00 77.69 91 GLN A CA 1
ATOM 781 C C . GLN A 1 91 ? 14.499 2.958 -15.069 1.00 77.69 91 GLN A C 1
ATOM 783 O O . GLN A 1 91 ? 13.409 3.168 -15.598 1.00 77.69 91 GLN A O 1
ATOM 788 N N . THR A 1 92 ? 14.721 1.925 -14.262 1.00 83.38 92 THR A N 1
ATOM 789 C CA . THR A 1 92 ? 13.742 0.871 -14.044 1.00 83.38 92 THR A CA 1
ATOM 790 C C . THR A 1 92 ? 12.968 1.102 -12.753 1.00 83.38 92 THR A C 1
ATOM 792 O O . THR A 1 92 ? 13.507 1.451 -11.701 1.00 83.38 92 THR A O 1
ATOM 795 N N . ILE A 1 93 ? 11.655 0.917 -12.839 1.00 85.94 93 ILE A N 1
ATOM 796 C CA . ILE A 1 93 ? 10.755 0.927 -11.691 1.00 85.94 93 ILE A CA 1
ATOM 797 C C . ILE A 1 93 ? 10.163 -0.465 -11.596 1.00 85.94 93 ILE A C 1
ATOM 799 O O . ILE A 1 93 ? 9.573 -0.964 -12.553 1.00 85.94 93 ILE A O 1
ATOM 803 N N . GLN A 1 94 ? 10.334 -1.078 -10.435 1.00 87.81 94 GLN A N 1
ATOM 804 C CA . GLN A 1 94 ? 9.705 -2.338 -10.104 1.00 87.81 94 GLN A CA 1
ATOM 805 C C . GLN A 1 94 ? 8.509 -2.053 -9.213 1.00 87.81 94 GLN A C 1
ATOM 807 O O . GLN A 1 94 ? 8.614 -1.347 -8.211 1.00 87.81 94 GLN A O 1
ATOM 812 N N . GLU A 1 95 ? 7.370 -2.607 -9.597 1.00 88.50 95 GLU A N 1
ATOM 813 C CA . GLU A 1 95 ? 6.122 -2.462 -8.876 1.00 88.50 95 GLU A CA 1
ATOM 814 C C . GLU A 1 95 ? 5.564 -3.831 -8.517 1.00 88.50 95 GLU A C 1
ATOM 816 O O . GLU A 1 95 ? 5.502 -4.738 -9.348 1.00 88.50 95 GLU A O 1
ATOM 821 N N . GLU A 1 96 ? 5.170 -3.973 -7.258 1.00 88.69 96 GLU A N 1
ATOM 822 C CA . GLU A 1 96 ? 4.666 -5.214 -6.700 1.00 88.69 96 GLU A CA 1
ATOM 823 C C . GLU A 1 96 ? 3.499 -4.950 -5.758 1.00 88.69 96 GLU A C 1
ATOM 825 O O . GLU A 1 96 ? 3.457 -3.952 -5.040 1.00 88.69 96 GLU A O 1
ATOM 830 N N . ASP A 1 97 ? 2.566 -5.895 -5.708 1.00 87.62 97 ASP A N 1
ATOM 831 C CA . ASP A 1 97 ? 1.510 -5.902 -4.707 1.00 87.62 97 ASP A CA 1
ATOM 832 C C . ASP A 1 97 ? 1.811 -6.941 -3.627 1.00 87.62 97 ASP A C 1
ATOM 834 O O . ASP A 1 97 ? 1.751 -8.149 -3.855 1.00 87.62 97 ASP A O 1
ATOM 838 N N . SER A 1 98 ? 2.089 -6.453 -2.418 1.00 85.88 98 SER A N 1
ATOM 839 C CA . SER A 1 98 ? 2.326 -7.287 -1.233 1.00 85.88 98 SER A CA 1
ATOM 840 C C . SER A 1 98 ? 1.099 -8.114 -0.818 1.00 85.88 98 SER A C 1
ATOM 842 O O . SER A 1 98 ? 1.230 -9.081 -0.059 1.00 85.88 98 SER A O 1
ATOM 844 N N . GLY A 1 99 ? -0.099 -7.713 -1.255 1.00 82.06 99 GLY A N 1
ATOM 845 C CA . GLY A 1 99 ? -1.352 -8.438 -1.056 1.00 82.06 99 GLY A CA 1
ATOM 846 C C . GLY A 1 99 ? -1.617 -9.523 -2.097 1.00 82.06 99 GLY A C 1
ATOM 847 O O . GLY A 1 99 ? -2.443 -10.407 -1.854 1.00 82.06 99 GLY A O 1
ATOM 848 N N . ALA A 1 100 ? -0.900 -9.506 -3.222 1.00 81.38 100 ALA A N 1
ATOM 849 C CA . ALA A 1 100 ? -1.102 -10.452 -4.305 1.00 81.38 100 ALA A CA 1
ATOM 850 C C . ALA A 1 100 ? -0.516 -11.842 -3.997 1.00 81.38 100 ALA A C 1
ATOM 852 O O . ALA A 1 100 ? 0.405 -12.033 -3.198 1.00 81.38 100 ALA A O 1
ATOM 853 N N . GLY A 1 101 ? -1.066 -12.855 -4.668 1.00 79.81 101 GLY A N 1
ATOM 854 C CA . GLY A 1 101 ? -0.600 -14.236 -4.567 1.00 79.81 101 GLY A CA 1
ATOM 855 C C . GLY A 1 101 ? -0.984 -14.921 -3.252 1.00 79.81 101 GLY A C 1
ATOM 856 O O . GLY A 1 101 ? -2.044 -14.683 -2.678 1.00 79.81 101 GLY A O 1
ATOM 857 N N . ARG A 1 102 ? -0.120 -15.825 -2.770 1.00 76.12 102 ARG A N 1
ATOM 858 C CA . ARG A 1 102 ? -0.424 -16.735 -1.646 1.00 76.12 102 ARG A CA 1
ATOM 859 C C . ARG A 1 102 ? -0.635 -16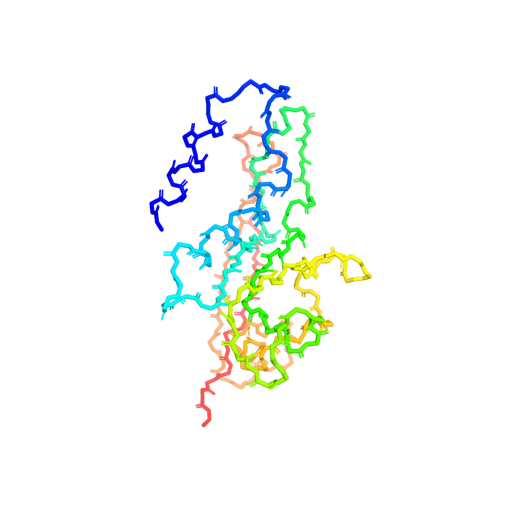.019 -0.307 1.00 76.12 102 ARG A C 1
ATOM 861 O O . ARG A 1 102 ? -1.217 -16.598 0.611 1.00 76.12 102 ARG A O 1
ATOM 868 N N . ASN A 1 103 ? -0.173 -14.778 -0.190 1.00 73.94 103 ASN A N 1
ATOM 869 C CA . ASN A 1 103 ? -0.295 -13.997 1.033 1.00 73.94 103 ASN A CA 1
ATOM 870 C C . ASN A 1 103 ? -1.706 -13.435 1.230 1.00 73.94 103 ASN A C 1
ATOM 872 O O . ASN A 1 103 ? -2.067 -13.207 2.381 1.00 73.94 103 ASN A O 1
ATOM 876 N N . HIS A 1 104 ? -2.489 -13.270 0.152 1.00 80.62 104 HIS A N 1
ATOM 877 C CA . HIS A 1 104 ? -3.870 -12.748 0.107 1.00 80.62 104 HIS A CA 1
ATOM 878 C C . HIS A 1 104 ? -4.101 -11.373 0.767 1.00 80.62 104 HIS A C 1
ATOM 880 O O . HIS A 1 104 ? -5.219 -10.864 0.738 1.00 80.62 104 HIS A O 1
ATOM 886 N N . GLN A 1 105 ? -3.085 -10.805 1.418 1.00 85.44 105 GLN A N 1
ATOM 887 C CA . GLN A 1 105 ? -3.182 -9.641 2.282 1.00 85.44 105 GLN A CA 1
ATOM 888 C C . GLN A 1 105 ? -1.787 -9.061 2.524 1.00 85.44 105 GLN A C 1
ATOM 890 O O . GLN A 1 105 ? -0.861 -9.766 2.940 1.00 85.44 105 GLN A O 1
ATOM 895 N N . TYR A 1 106 ? -1.644 -7.751 2.333 1.00 81.38 106 TYR A N 1
ATOM 896 C CA . TYR A 1 106 ? -0.350 -7.081 2.472 1.00 81.38 106 TYR A CA 1
ATOM 897 C C . TYR A 1 106 ? 0.189 -7.071 3.921 1.00 81.38 106 TYR A C 1
ATOM 899 O O . TYR A 1 106 ? 1.399 -6.990 4.139 1.00 81.38 106 TYR A O 1
ATOM 907 N N . THR A 1 107 ? -0.680 -7.234 4.926 1.00 78.69 107 THR A N 1
ATOM 908 C CA . THR A 1 107 ? -0.309 -7.400 6.346 1.00 78.69 107 THR A CA 1
ATOM 909 C C . THR A 1 107 ? -0.015 -8.849 6.737 1.00 78.69 107 THR A C 1
ATOM 911 O O . THR A 1 107 ? 0.097 -9.159 7.927 1.00 78.69 107 THR A O 1
ATOM 914 N N . SER A 1 108 ? 0.185 -9.745 5.774 1.00 81.00 108 SER A N 1
ATOM 915 C CA . SER A 1 108 ? 0.664 -11.091 6.061 1.00 81.00 108 SER A CA 1
ATOM 916 C C . SER A 1 108 ? 2.040 -11.077 6.740 1.00 81.00 108 SER A C 1
ATOM 918 O O . SER A 1 108 ? 2.898 -10.232 6.463 1.00 81.00 108 SER A O 1
ATOM 920 N N . ARG A 1 109 ? 2.276 -12.041 7.637 1.00 74.06 109 ARG A N 1
ATOM 921 C CA . ARG A 1 109 ? 3.577 -12.248 8.303 1.00 74.06 109 ARG A CA 1
ATOM 922 C C . ARG A 1 109 ? 4.694 -12.658 7.340 1.00 74.06 109 ARG A C 1
ATOM 924 O O . ARG A 1 109 ? 5.862 -12.557 7.686 1.00 74.06 109 ARG A O 1
ATOM 931 N N . TYR A 1 110 ? 4.330 -13.167 6.161 1.00 75.69 110 TYR A N 1
ATOM 932 C CA . TYR A 1 110 ? 5.291 -13.602 5.147 1.00 75.69 110 TYR A CA 1
ATOM 933 C C . TYR A 1 110 ? 5.921 -12.424 4.398 1.00 75.69 110 TYR A C 1
ATOM 935 O O . TYR A 1 110 ? 7.009 -12.571 3.844 1.00 75.69 110 TYR A O 1
ATOM 943 N N . ASN A 1 111 ? 5.277 -11.254 4.414 1.00 73.88 111 ASN A N 1
ATOM 944 C CA . ASN A 1 111 ? 5.882 -10.034 3.902 1.00 73.88 111 ASN A CA 1
ATOM 945 C C . ASN A 1 111 ? 6.945 -9.589 4.907 1.00 73.88 111 ASN A C 1
ATOM 947 O O . ASN A 1 111 ? 6.622 -9.303 6.064 1.00 73.88 111 ASN A O 1
ATOM 951 N N . ARG A 1 112 ? 8.214 -9.579 4.471 1.00 62.38 112 ARG A N 1
ATOM 952 C CA . ARG A 1 112 ? 9.376 -9.186 5.281 1.00 62.38 112 ARG A CA 1
ATOM 953 C C . ARG A 1 112 ? 9.258 -7.715 5.671 1.00 62.38 112 ARG A C 1
ATOM 955 O O . ARG A 1 112 ? 9.783 -6.832 5.003 1.00 62.38 112 ARG A O 1
ATOM 962 N N . ARG A 1 113 ? 8.538 -7.451 6.756 1.00 64.88 113 ARG A N 1
ATOM 963 C CA . ARG A 1 113 ? 8.520 -6.149 7.411 1.00 64.88 113 ARG A CA 1
ATOM 964 C C . ARG A 1 113 ? 9.710 -6.059 8.347 1.00 64.88 113 ARG A C 1
ATOM 966 O O . ARG A 1 113 ? 10.162 -7.054 8.906 1.00 64.88 113 ARG A O 1
ATOM 973 N N . ASN A 1 114 ? 10.213 -4.844 8.492 1.00 62.25 114 ASN A N 1
ATOM 974 C CA . ASN A 1 114 ? 11.262 -4.546 9.446 1.00 62.25 114 ASN A CA 1
ATOM 975 C C . ASN A 1 114 ? 10.829 -4.996 10.852 1.00 62.25 114 ASN A C 1
ATOM 977 O O . ASN A 1 114 ? 9.725 -4.664 11.284 1.00 62.25 114 ASN A O 1
ATOM 981 N N . GLU A 1 115 ? 11.688 -5.718 11.575 1.00 63.28 115 GLU A N 1
ATOM 982 C CA . GLU A 1 115 ? 11.343 -6.289 12.889 1.00 63.28 115 GLU A CA 1
ATOM 983 C C . GLU A 1 115 ? 10.900 -5.225 13.900 1.00 63.28 115 GLU A C 1
ATOM 985 O O . GLU A 1 115 ? 10.040 -5.478 14.748 1.00 63.28 115 GLU A O 1
ATOM 990 N N . TRP A 1 116 ? 11.456 -4.012 13.792 1.00 64.38 116 TRP A N 1
ATOM 991 C CA . TRP A 1 116 ? 11.074 -2.888 14.645 1.00 64.38 116 TRP A CA 1
ATOM 992 C C . TRP A 1 116 ? 9.595 -2.524 14.491 1.00 64.38 116 TRP A C 1
ATOM 994 O O . TRP A 1 116 ? 8.972 -2.137 15.473 1.00 64.38 116 TRP A O 1
ATOM 1004 N N . TYR A 1 117 ? 9.006 -2.707 13.304 1.00 62.00 117 TYR A N 1
ATOM 1005 C CA . TYR A 1 117 ? 7.603 -2.390 13.055 1.00 62.00 117 TYR A CA 1
ATOM 1006 C C . TYR A 1 117 ? 6.690 -3.313 13.862 1.00 62.00 117 TYR A C 1
ATOM 1008 O O . TYR A 1 117 ? 5.819 -2.835 14.577 1.00 62.00 117 TYR A O 1
ATOM 1016 N N . SER A 1 118 ? 6.941 -4.627 13.840 1.00 64.12 118 SER A N 1
ATOM 1017 C CA . SER A 1 118 ? 6.199 -5.586 14.671 1.00 64.12 118 SER A CA 1
ATOM 1018 C C . SER A 1 118 ? 6.389 -5.362 16.168 1.00 64.12 118 SER A C 1
ATOM 1020 O O . SER A 1 118 ? 5.458 -5.598 16.927 1.00 64.12 118 SER A O 1
ATOM 1022 N N . LYS A 1 119 ? 7.564 -4.878 16.593 1.00 66.81 119 LYS A N 1
ATOM 1023 C CA . LYS A 1 119 ? 7.816 -4.504 17.994 1.00 66.81 119 LYS A CA 1
ATOM 1024 C C . LYS A 1 119 ? 7.057 -3.241 18.405 1.00 66.81 119 LYS A C 1
ATOM 1026 O O . LYS A 1 119 ? 6.793 -3.065 19.583 1.00 66.81 119 LYS A O 1
ATOM 1031 N N . TRP A 1 120 ? 6.720 -2.369 17.455 1.00 63.62 120 TRP A N 1
ATOM 1032 C CA . TRP A 1 120 ? 5.955 -1.146 17.703 1.00 63.62 120 TRP A CA 1
ATOM 1033 C C . TRP A 1 120 ? 4.436 -1.338 17.619 1.00 63.62 120 TRP A C 1
ATOM 1035 O O . TRP A 1 120 ? 3.677 -0.466 18.044 1.00 63.62 120 TRP A O 1
ATOM 1045 N N . LEU A 1 121 ? 3.987 -2.465 17.061 1.00 66.62 121 LEU A N 1
ATOM 1046 C CA . LEU A 1 121 ? 2.573 -2.806 17.018 1.00 66.62 121 LEU A CA 1
ATOM 1047 C C . LEU A 1 121 ? 2.067 -3.198 18.410 1.00 66.62 121 LEU A C 1
ATOM 1049 O O . LEU A 1 121 ? 2.834 -3.720 19.223 1.00 66.62 121 LEU A O 1
ATOM 1053 N N . PRO A 1 122 ? 0.769 -2.983 18.682 1.00 66.12 122 PRO A N 1
ATOM 1054 C CA . PRO A 1 122 ? 0.194 -3.392 19.945 1.00 66.12 122 PRO A CA 1
ATOM 1055 C C . PRO A 1 122 ? 0.323 -4.900 20.160 1.00 66.12 122 PRO A C 1
ATOM 1057 O O . PRO A 1 122 ? 0.008 -5.699 19.273 1.00 66.12 122 PRO A O 1
ATOM 1060 N N . ASP A 1 123 ? 0.773 -5.292 21.347 1.00 64.44 123 ASP A N 1
ATOM 1061 C CA . ASP A 1 123 ? 0.922 -6.697 21.709 1.00 64.44 123 ASP A CA 1
ATOM 1062 C C . ASP A 1 123 ? -0.462 -7.322 21.935 1.00 64.44 123 ASP A C 1
ATOM 1064 O O . ASP A 1 123 ? -1.191 -6.950 22.853 1.00 64.44 123 ASP A O 1
ATOM 1068 N N . GLN A 1 124 ? -0.839 -8.276 21.083 1.00 63.09 124 GLN A N 1
ATOM 1069 C CA . GLN A 1 124 ? -2.131 -8.966 21.159 1.00 63.09 124 GLN A CA 1
ATOM 1070 C C . GLN A 1 124 ? -2.094 -10.213 22.051 1.00 63.09 124 GLN A C 1
ATOM 1072 O O . GLN A 1 124 ? -3.131 -10.832 22.288 1.00 63.09 124 GLN A O 1
ATOM 1077 N N . THR A 1 125 ? -0.920 -10.623 22.538 1.00 64.31 125 THR A N 1
ATOM 1078 C CA . THR A 1 125 ? -0.747 -11.962 23.111 1.00 64.31 125 THR A CA 1
ATOM 1079 C C . THR A 1 125 ? -1.245 -12.111 24.545 1.00 64.31 125 THR A C 1
ATOM 1081 O O . THR A 1 125 ? -1.238 -13.231 25.042 1.00 64.31 125 THR A O 1
ATOM 1084 N N . ARG A 1 126 ? -1.706 -11.043 25.224 1.00 56.88 126 ARG A N 1
ATOM 1085 C CA . ARG A 1 126 ? -2.149 -11.028 26.647 1.00 56.88 126 ARG A CA 1
ATOM 1086 C C . ARG A 1 126 ? -1.161 -11.644 27.660 1.00 56.88 126 ARG A C 1
ATOM 1088 O O . ARG A 1 126 ? -1.423 -11.604 28.856 1.00 56.88 126 ARG A O 1
ATOM 1095 N N . ASN A 1 127 ? -0.022 -12.169 27.221 1.00 56.97 127 ASN A N 1
ATOM 1096 C CA . ASN A 1 127 ? 0.921 -12.906 28.053 1.00 56.97 127 ASN A CA 1
ATOM 1097 C C . ASN A 1 127 ? 1.795 -11.968 28.900 1.00 56.97 127 ASN A C 1
ATOM 1099 O O . ASN A 1 127 ? 2.291 -12.374 29.945 1.00 56.97 127 ASN A O 1
ATOM 1103 N N . ASP A 1 128 ? 1.915 -10.697 28.505 1.00 55.62 128 ASP A N 1
ATOM 1104 C CA . ASP A 1 128 ? 2.738 -9.687 29.183 1.00 55.62 128 ASP A CA 1
ATOM 1105 C C . ASP A 1 128 ? 1.947 -8.761 30.127 1.00 55.62 128 ASP A C 1
ATOM 1107 O O . ASP A 1 128 ? 2.409 -7.675 30.485 1.00 55.62 128 ASP A O 1
ATOM 1111 N N . GLN A 1 129 ? 0.770 -9.201 30.590 1.00 52.56 129 GLN A N 1
ATOM 1112 C CA . GLN A 1 129 ? -0.123 -8.447 31.488 1.00 52.56 129 GLN A CA 1
ATOM 1113 C C . GLN A 1 129 ? 0.526 -7.957 32.803 1.00 52.56 129 GLN A C 1
ATOM 1115 O O . GLN A 1 129 ? -0.049 -7.106 33.476 1.00 52.56 129 GLN A O 1
ATOM 1120 N N . GLY A 1 130 ? 1.718 -8.443 33.170 1.00 51.72 130 GLY A N 1
ATOM 1121 C CA . GLY A 1 130 ? 2.418 -8.068 34.406 1.00 51.72 130 GLY A CA 1
ATOM 1122 C C . GLY A 1 130 ? 3.590 -7.086 34.271 1.00 51.72 130 GLY A C 1
ATOM 1123 O O . GLY A 1 130 ? 4.147 -6.697 35.294 1.00 51.72 130 GLY A O 1
ATOM 1124 N N . ARG A 1 131 ? 4.014 -6.690 33.060 1.00 54.53 131 ARG A N 1
ATOM 1125 C CA . ARG A 1 131 ? 5.274 -5.938 32.852 1.00 54.53 131 ARG A CA 1
ATOM 1126 C C . ARG A 1 131 ? 5.061 -4.515 32.333 1.00 54.53 131 ARG A C 1
ATOM 1128 O O . ARG A 1 131 ? 5.454 -4.211 31.217 1.00 54.53 131 ARG A O 1
ATOM 1135 N N . GLY A 1 132 ? 4.434 -3.643 33.125 1.00 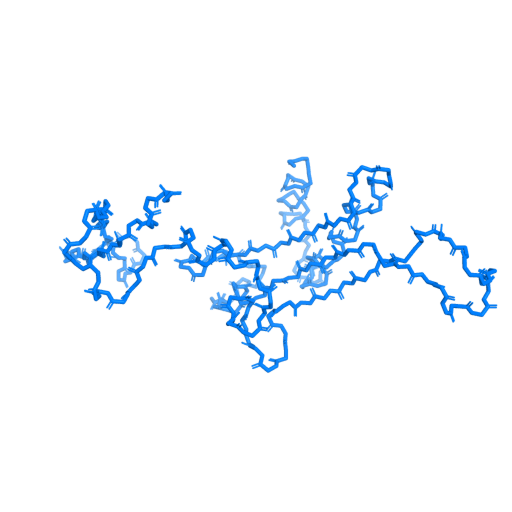61.41 132 GLY A N 1
ATOM 1136 C CA . GLY A 1 132 ? 4.523 -2.178 32.960 1.00 61.41 132 GLY A CA 1
ATOM 1137 C C . GLY A 1 132 ? 4.128 -1.573 31.599 1.00 61.41 132 GLY A C 1
ATOM 1138 O O . GLY A 1 132 ? 4.425 -0.403 31.365 1.00 61.41 132 GLY A O 1
ATOM 1139 N N . LYS A 1 133 ? 3.484 -2.326 30.695 1.00 66.44 133 LYS A N 1
ATOM 1140 C CA . LYS A 1 133 ? 3.072 -1.822 29.378 1.00 66.44 133 LYS A CA 1
ATOM 1141 C C . LYS A 1 133 ? 1.874 -0.878 29.537 1.00 66.44 133 LYS A C 1
ATOM 1143 O O . LYS A 1 133 ? 0.949 -1.208 30.285 1.00 66.44 133 LYS A O 1
ATOM 1148 N N . PRO A 1 134 ? 1.840 0.267 28.832 1.00 67.50 134 PRO A N 1
ATOM 1149 C CA . PRO A 1 134 ? 0.662 1.123 28.823 1.00 67.50 134 PRO A CA 1
ATOM 1150 C C . PRO A 1 134 ? -0.512 0.371 28.183 1.00 67.50 134 PRO A C 1
ATOM 1152 O O . PRO A 1 134 ? -0.396 -0.162 27.079 1.00 67.50 134 PRO A O 1
ATOM 1155 N N . VAL A 1 135 ? -1.637 0.305 28.895 1.00 74.25 135 VAL A N 1
ATOM 1156 C CA . VAL A 1 135 ? -2.876 -0.307 28.403 1.00 74.25 135 VAL A CA 1
ATOM 1157 C C . VAL A 1 135 ? -3.771 0.796 27.872 1.00 74.25 135 VAL A C 1
ATOM 1159 O O . VAL A 1 135 ? -4.074 1.758 28.578 1.00 74.25 135 VAL A O 1
ATOM 1162 N N . HIS A 1 136 ? -4.212 0.641 26.633 1.00 71.44 136 HIS A N 1
ATOM 1163 C CA . HIS A 1 136 ? -5.186 1.528 26.030 1.00 71.44 136 HIS A CA 1
ATOM 1164 C C . HIS A 1 136 ? -6.483 0.758 25.798 1.00 71.44 136 HIS A C 1
ATOM 1166 O O . HIS A 1 136 ? -6.494 -0.322 25.205 1.00 71.44 136 HIS A O 1
ATOM 1172 N N . THR A 1 137 ? -7.589 1.330 26.261 1.00 78.44 137 THR A N 1
ATOM 1173 C CA . THR A 1 137 ? -8.927 0.786 26.038 1.00 78.44 137 THR A CA 1
ATOM 1174 C C . THR A 1 137 ? -9.654 1.696 25.064 1.00 78.44 137 THR A C 1
ATOM 1176 O O . THR A 1 137 ? 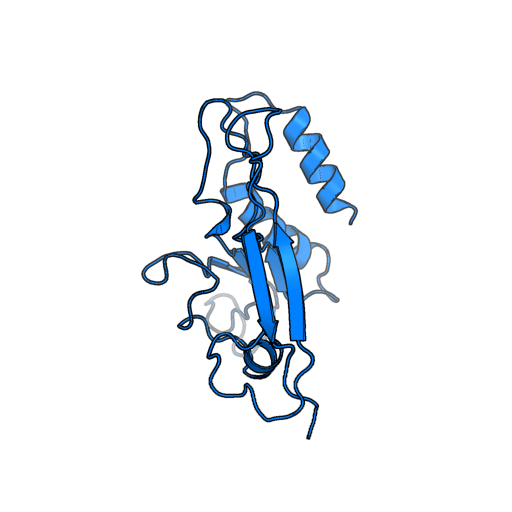-9.848 2.879 25.341 1.00 78.44 137 THR A O 1
ATOM 1179 N N . VAL A 1 138 ? -10.065 1.148 23.924 1.00 75.19 138 VAL A N 1
ATOM 1180 C CA . VAL A 1 138 ? -10.923 1.841 22.962 1.00 75.19 138 VAL A CA 1
ATOM 1181 C C . VAL A 1 138 ? -12.297 1.192 22.970 1.00 75.19 138 VAL A C 1
ATOM 1183 O O . VAL A 1 138 ? -12.432 -0.030 22.924 1.00 75.19 138 VAL A O 1
ATOM 1186 N N . GLN A 1 139 ? -13.324 2.033 23.041 1.00 78.88 139 GLN A N 1
ATOM 1187 C CA . GLN A 1 139 ? -14.717 1.618 22.947 1.00 78.88 139 GLN A CA 1
ATOM 1188 C C . GLN A 1 139 ? -15.208 1.905 21.531 1.00 78.88 139 GLN A C 1
ATOM 1190 O O . GLN A 1 139 ? -15.219 3.056 21.093 1.00 78.88 139 GLN A O 1
ATOM 1195 N N . LEU A 1 140 ? -15.591 0.857 20.808 1.00 72.81 140 LEU A N 1
ATOM 1196 C CA . LEU A 1 140 ? -16.155 0.962 19.469 1.00 72.81 140 LEU A CA 1
ATOM 1197 C C . LEU A 1 140 ? -17.672 0.785 19.526 1.00 72.81 140 LEU A C 1
ATOM 1199 O O . LEU A 1 140 ? -18.186 -0.223 20.016 1.00 72.81 140 LEU A O 1
ATOM 1203 N N . LEU A 1 141 ? -18.387 1.763 18.973 1.00 78.88 141 LEU A N 1
ATOM 1204 C CA . LEU A 1 141 ? -19.821 1.692 18.712 1.00 78.88 141 LEU A CA 1
ATOM 1205 C C . LEU A 1 141 ? -20.016 1.332 17.239 1.00 78.88 141 LEU A C 1
ATOM 1207 O O . LEU A 1 141 ? -19.796 2.149 16.347 1.00 78.88 141 LEU A O 1
ATOM 1211 N N . LEU A 1 142 ? -20.390 0.081 16.985 1.00 70.62 142 LEU A N 1
ATOM 1212 C CA . LEU A 1 142 ? -20.670 -0.411 15.637 1.00 70.62 142 LEU A CA 1
ATOM 1213 C C . LEU A 1 142 ? -22.083 0.005 15.209 1.00 70.62 142 LEU A C 1
ATOM 1215 O O . LEU A 1 142 ? -22.982 0.088 16.041 1.00 70.62 142 LEU A O 1
ATOM 1219 N N . ALA A 1 143 ? -22.296 0.252 13.917 1.00 74.56 143 ALA A N 1
ATOM 1220 C CA . ALA A 1 143 ? -23.628 0.492 13.365 1.00 74.56 143 ALA A CA 1
ATOM 1221 C C . ALA A 1 143 ? -24.205 -0.808 12.792 1.00 74.56 143 ALA A C 1
ATOM 1223 O O . ALA A 1 143 ? -23.588 -1.422 11.924 1.00 74.56 143 ALA A O 1
ATOM 1224 N N . ASP A 1 144 ? -25.398 -1.206 13.240 1.00 71.19 144 ASP A N 1
ATOM 1225 C CA . ASP A 1 144 ? -26.092 -2.386 12.699 1.00 71.19 144 ASP A CA 1
ATOM 1226 C C . ASP A 1 144 ? -26.807 -2.058 11.374 1.00 71.19 144 ASP A C 1
ATOM 1228 O O . ASP A 1 144 ? -27.034 -2.939 10.543 1.00 71.19 144 ASP A O 1
ATOM 1232 N N . ARG A 1 145 ? -27.203 -0.791 11.173 1.00 67.19 145 ARG A N 1
ATOM 1233 C CA . ARG A 1 145 ? -27.861 -0.281 9.956 1.00 67.19 145 ARG A CA 1
ATOM 1234 C C . ARG A 1 145 ? -27.439 1.164 9.695 1.00 67.19 145 ARG A C 1
ATOM 1236 O O . ARG A 1 145 ? -26.963 1.848 10.600 1.00 67.19 145 ARG A O 1
ATOM 1243 N N . MET A 1 146 ? -27.667 1.653 8.475 1.00 59.31 146 MET A N 1
ATOM 1244 C CA 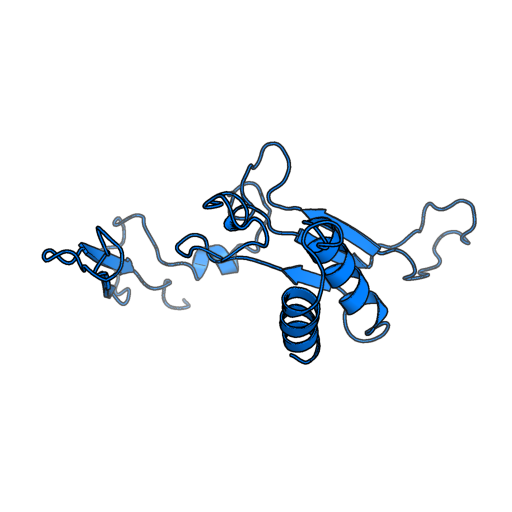. MET A 1 146 ? -27.432 3.058 8.126 1.00 59.31 146 MET A CA 1
ATOM 1245 C C . MET A 1 146 ? -28.177 3.976 9.113 1.00 59.31 146 MET A C 1
ATOM 1247 O O . MET A 1 146 ? -29.384 3.829 9.297 1.00 59.31 146 MET A O 1
ATOM 1251 N N . TYR A 1 147 ? -27.440 4.869 9.781 1.00 64.31 147 TYR A N 1
ATOM 1252 C CA . TYR A 1 147 ? -27.918 5.785 10.833 1.00 64.31 147 TYR A CA 1
ATOM 1253 C C . TYR A 1 147 ? -28.422 5.158 12.146 1.00 64.31 147 TYR A C 1
ATOM 1255 O O . TYR A 1 147 ? -28.990 5.871 12.970 1.00 64.31 147 TYR A O 1
ATOM 1263 N N . LYS A 1 148 ? -28.193 3.861 12.394 1.00 73.56 148 LYS A N 1
ATOM 1264 C CA . LYS A 1 148 ? -28.507 3.227 13.684 1.00 73.56 148 LYS A CA 1
ATOM 1265 C C . LYS A 1 148 ? -27.264 2.582 14.295 1.00 73.56 148 LYS A C 1
ATOM 1267 O O . LYS A 1 148 ? -26.815 1.528 13.840 1.00 73.56 148 LYS A O 1
ATOM 1272 N N . LEU A 1 149 ? -26.742 3.217 15.344 1.00 71.81 149 LEU A N 1
ATOM 1273 C CA . LEU A 1 149 ? -25.685 2.664 16.189 1.00 71.81 149 LEU A CA 1
ATOM 1274 C C . LEU A 1 149 ? -26.236 1.525 17.055 1.00 71.81 149 LEU A C 1
ATOM 1276 O O . LEU A 1 149 ? -27.420 1.496 17.390 1.00 71.81 149 LEU A O 1
ATOM 1280 N N . ARG A 1 150 ? -25.373 0.569 17.380 1.00 75.19 150 ARG A N 1
ATOM 1281 C CA . ARG A 1 150 ? -25.647 -0.538 18.293 1.00 75.19 150 ARG A CA 1
ATOM 1282 C C . ARG A 1 150 ? -25.533 -0.051 19.736 1.00 75.19 150 ARG A C 1
ATOM 1284 O O . ARG A 1 150 ? -24.592 0.664 20.064 1.00 75.19 150 ARG A O 1
ATOM 1291 N N . ASP A 1 151 ? -26.452 -0.489 20.593 1.00 74.75 151 ASP A N 1
ATOM 1292 C CA . ASP A 1 151 ? -26.528 -0.017 21.986 1.00 74.75 151 ASP A CA 1
ATOM 1293 C C . ASP A 1 151 ? -25.412 -0.577 22.884 1.00 74.75 151 ASP A C 1
ATOM 1295 O O . ASP A 1 151 ? -25.114 -0.014 23.935 1.00 74.75 151 ASP A O 1
ATOM 1299 N N . VAL A 1 152 ? -24.780 -1.685 22.479 1.00 79.19 152 VAL A N 1
ATOM 1300 C CA . VAL A 1 152 ? -23.705 -2.330 23.243 1.00 79.19 152 VAL A CA 1
ATOM 1301 C C . VAL A 1 152 ? -22.348 -1.965 22.631 1.00 79.19 152 VAL A C 1
ATOM 1303 O O . VAL A 1 152 ? -22.035 -2.465 21.542 1.00 79.19 152 VAL A O 1
ATOM 1306 N N . PRO A 1 153 ? -21.532 -1.127 23.300 1.00 74.50 153 PRO A N 1
ATOM 1307 C CA . PRO A 1 153 ? -20.172 -0.848 22.861 1.00 74.50 153 PRO A CA 1
ATOM 1308 C C . PRO A 1 153 ? -19.307 -2.106 22.981 1.00 74.50 153 PRO A C 1
ATOM 1310 O O . PRO A 1 153 ? -19.392 -2.853 23.958 1.00 74.50 153 PRO A O 1
ATOM 1313 N N . GLN A 1 154 ? -18.461 -2.343 21.980 1.00 77.44 154 GLN A N 1
ATOM 1314 C CA . GLN A 1 154 ? -17.405 -3.344 22.074 1.00 77.44 154 GLN A CA 1
ATOM 1315 C C . GLN A 1 154 ? -16.134 -2.693 22.605 1.00 77.44 154 GLN A C 1
ATOM 1317 O O . GLN A 1 154 ? -15.647 -1.710 22.046 1.00 77.44 154 GLN A O 1
ATOM 1322 N N . ASN A 1 155 ? -15.589 -3.268 23.673 1.00 78.75 155 ASN A N 1
ATOM 1323 C CA . ASN A 1 155 ? -14.338 -2.815 24.260 1.00 78.75 155 ASN A CA 1
ATOM 1324 C C . ASN A 1 155 ? -13.184 -3.616 23.666 1.00 78.75 155 ASN A C 1
ATOM 1326 O O . ASN A 1 155 ? -13.166 -4.845 23.751 1.00 78.75 155 ASN A O 1
ATOM 1330 N N . PHE A 1 156 ? -12.216 -2.903 23.105 1.00 72.12 156 PHE A N 1
ATOM 1331 C CA . PHE A 1 156 ? -10.961 -3.463 22.639 1.00 72.12 156 PHE A CA 1
ATOM 1332 C C . PHE A 1 156 ? -9.838 -2.913 23.504 1.00 72.12 156 PHE A C 1
ATOM 1334 O O . PHE A 1 156 ? -9.622 -1.704 23.593 1.00 72.12 156 PHE A O 1
ATOM 1341 N N . GLU A 1 157 ? -9.138 -3.823 24.165 1.00 73.81 157 GLU A N 1
ATOM 1342 C CA . GLU A 1 157 ? -7.933 -3.512 24.918 1.00 73.81 157 GLU A CA 1
ATOM 1343 C C . GLU A 1 157 ? -6.734 -3.825 24.037 1.00 73.81 157 GLU A C 1
ATOM 1345 O O . GLU A 1 157 ? -6.618 -4.931 23.505 1.00 73.81 157 GLU A O 1
ATOM 1350 N N . PHE A 1 158 ? -5.844 -2.852 23.889 1.00 67.81 158 PHE A N 1
ATOM 1351 C CA . PHE A 1 158 ? -4.571 -3.048 23.222 1.00 67.81 158 PHE A CA 1
ATOM 1352 C C . PHE A 1 158 ? -3.436 -2.614 24.140 1.00 67.81 158 PHE A C 1
ATOM 1354 O O . PHE A 1 158 ? -3.489 -1.579 24.810 1.00 67.81 158 PHE A O 1
ATOM 1361 N N . TYR A 1 159 ? -2.406 -3.449 24.184 1.00 74.19 159 TYR A N 1
ATOM 1362 C CA . TYR A 1 159 ? -1.208 -3.199 24.966 1.00 74.19 159 TYR A CA 1
ATOM 1363 C C . TYR A 1 159 ? -0.236 -2.437 24.079 1.00 74.19 159 TYR A C 1
ATOM 1365 O O . TYR A 1 159 ? 0.066 -2.886 22.974 1.00 74.19 159 TYR A O 1
ATOM 1373 N N . GLY A 1 160 ? 0.214 -1.269 24.531 1.00 61.75 160 GLY A N 1
ATOM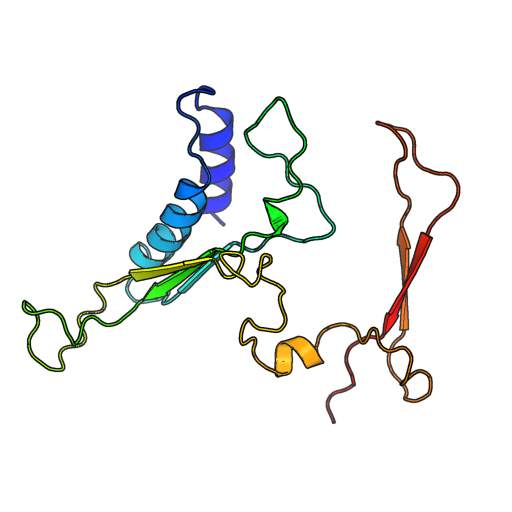 1374 C CA . GLY A 1 160 ? 1.188 -0.470 23.800 1.00 61.75 160 GLY A CA 1
ATOM 1375 C C . GLY A 1 160 ? 2.510 -1.218 23.594 1.00 61.75 160 GLY A C 1
ATOM 1376 O O . GLY A 1 160 ? 2.758 -2.250 24.232 1.00 61.75 160 GLY A O 1
ATOM 1377 N N . PRO A 1 161 ? 3.367 -0.711 22.696 1.00 60.78 161 PRO A N 1
ATOM 1378 C CA . PRO A 1 161 ? 4.656 -1.328 22.443 1.00 60.78 161 PRO A CA 1
ATOM 1379 C C . PRO A 1 161 ? 5.500 -1.390 23.727 1.00 60.78 161 PRO A C 1
ATOM 1381 O O . PRO A 1 161 ? 5.350 -0.530 24.603 1.00 60.78 161 PRO A O 1
ATOM 1384 N N . PRO A 1 162 ? 6.372 -2.406 23.873 1.00 60.03 162 PRO A N 1
ATOM 1385 C CA . PRO A 1 162 ? 7.314 -2.465 24.980 1.00 60.03 162 PRO A CA 1
ATOM 1386 C C . PRO A 1 162 ? 8.121 -1.165 25.040 1.00 60.03 162 PRO A C 1
ATOM 1388 O O . PRO A 1 162 ? 8.495 -0.602 24.008 1.00 60.03 162 PRO A O 1
ATOM 1391 N N . HIS A 1 163 ? 8.361 -0.681 26.259 1.00 52.91 163 HIS A N 1
ATOM 1392 C CA . HIS A 1 163 ? 9.226 0.474 26.470 1.00 52.91 163 HIS A CA 1
ATOM 1393 C C . HIS A 1 163 ? 10.599 0.177 25.839 1.00 52.91 163 HIS A C 1
ATOM 1395 O O . HIS A 1 163 ? 11.043 -0.970 25.938 1.00 52.91 163 HIS A O 1
ATOM 1401 N N . PRO A 1 164 ? 11.261 1.142 25.171 1.00 51.25 164 PRO A N 1
ATOM 1402 C CA . PRO A 1 164 ? 12.646 0.948 24.757 1.00 51.25 164 PRO A CA 1
ATOM 1403 C C . PRO A 1 164 ? 13.474 0.553 25.987 1.00 51.25 164 PRO A C 1
ATOM 1405 O O . PRO A 1 164 ? 13.446 1.278 26.987 1.00 51.25 164 PRO A O 1
ATOM 1408 N N . GLU A 1 165 ? 14.103 -0.624 25.914 1.00 49.72 165 GLU A N 1
ATOM 1409 C CA . GLU A 1 165 ? 15.112 -1.112 26.866 1.00 49.72 165 GLU A CA 1
ATOM 1410 C C . GLU A 1 165 ? 16.439 -0.370 26.678 1.00 49.72 165 GLU A C 1
ATOM 1412 O O . GLU A 1 165 ? 16.793 -0.072 25.510 1.00 49.72 165 GLU A O 1
#

pLDDT: mean 70.25, std 11.73, range [37.03, 89.31]

Sequence (165 aa):
HRNALLFSYLFQRLFDFEEPGLTYILLHNAADITGGRSMINGSGIYFDQDKYYPHWYKNFFNKTISLFGPYAWRADDFYDAFNWKHEWTNQTIQEEDSGAGRNHQYTSRYNRRNEWYSKWLPDQTRNDQGRGKPVHTVQLLLADRMYKLRDVPQNFEFYGPPHPE

Foldseek 3Di:
DVVVVVVVVVLVPDDLVRDDPPVVQQVVQVVVCVVCVPHDFKDKDAADLVDFDDDSPPPDGDNLVNQWIKMKGQDAPQPDPPDDHPDGPSPDMDMDTCCDDPQVGVPRPPPDDDVVVVLQFFDPPCPPVPPPFDKDKDWDFDAPDVPRTDPDTDIDITTGHDDDD

Secondary structure (DSSP, 8-state):
-HHHHHHHHHHHHS-TTS---THHHHHHHHHHHHHTTTT-SEEE----TTS----S-TTS--SSGGG--EEEEEE--TT-TTSPTT-----EEEEEETTSGGG-STT-TTS---HHHHHHS-B-SSTTTTS-PPEEEEEE--EEETTEE-SSPEEEEEEPPPPP-

Organism: NCBI:txid392030